Protein AF-A0A956CK91-F1 (afdb_monomer_lite)

Secondary structure (DSSP, 8-state):
-EEE--S--TTGGGT--------S-PPPTTTSEETTEEHHHHHHHTTTT-TT-S--EEE----

Structure (mmCIF, N/CA/C/O backbone):
data_AF-A0A956CK91-F1
#
_entry.id   AF-A0A956CK91-F1
#
loop_
_atom_site.group_PDB
_atom_site.id
_atom_site.type_symbol
_atom_site.label_atom_id
_atom_site.label_alt_id
_atom_site.label_comp_id
_atom_site.label_asym_id
_atom_site.label_entity_id
_atom_site.label_seq_id
_atom_site.pdbx_PDB_ins_code
_atom_site.Cartn_x
_atom_site.Cartn_y
_atom_site.Cartn_z
_atom_site.occupancy
_atom_site.B_iso_or_equiv
_atom_site.auth_seq_id
_atom_site.auth_comp_id
_atom_site.auth_asym_id
_atom_site.auth_atom_id
_atom_site.pdbx_PDB_model_num
ATOM 1 N N . MET A 1 1 ? -9.604 -3.292 3.957 1.00 89.56 1 MET A N 1
ATOM 2 C CA . MET A 1 1 ? -9.362 -2.611 2.664 1.00 89.56 1 MET A CA 1
ATOM 3 C C . MET A 1 1 ? -8.193 -3.283 1.958 1.00 89.56 1 MET A C 1
ATOM 5 O O . MET A 1 1 ? -7.239 -3.648 2.635 1.00 89.56 1 MET A O 1
ATOM 9 N N . ILE A 1 2 ? -8.254 -3.441 0.633 1.00 92.12 2 ILE A N 1
ATOM 10 C CA . ILE A 1 2 ? -7.156 -3.999 -0.171 1.00 92.12 2 ILE A CA 1
ATOM 11 C C . ILE A 1 2 ? -6.586 -2.904 -1.079 1.00 92.12 2 ILE A C 1
ATOM 13 O O . ILE A 1 2 ? -7.339 -2.235 -1.785 1.00 92.12 2 ILE A O 1
ATOM 17 N N . LEU A 1 3 ? -5.264 -2.742 -1.059 1.00 90.94 3 LEU A N 1
ATOM 18 C CA . LEU A 1 3 ? -4.491 -1.875 -1.946 1.00 90.94 3 LEU A CA 1
ATOM 19 C C . LEU A 1 3 ? -3.727 -2.751 -2.954 1.00 90.94 3 LEU A C 1
ATOM 21 O O . LEU A 1 3 ? -2.678 -3.302 -2.608 1.00 90.94 3 LEU A O 1
ATOM 25 N N . PRO A 1 4 ? -4.236 -2.928 -4.186 1.00 89.75 4 PRO A N 1
ATOM 26 C CA . PRO A 1 4 ? -3.541 -3.702 -5.206 1.00 89.75 4 PRO A CA 1
ATOM 27 C C . PRO A 1 4 ? -2.336 -2.919 -5.739 1.00 89.75 4 PRO A C 1
ATOM 29 O O . PRO A 1 4 ? -2.484 -1.831 -6.296 1.00 89.75 4 PRO A O 1
ATOM 32 N N . ALA A 1 5 ? -1.137 -3.482 -5.592 1.00 86.69 5 ALA A N 1
ATOM 33 C CA . ALA A 1 5 ? 0.112 -2.796 -5.910 1.00 86.69 5 ALA A CA 1
ATOM 34 C C . ALA A 1 5 ? 1.069 -3.604 -6.819 1.00 86.69 5 ALA A C 1
ATOM 36 O O . ALA A 1 5 ? 2.107 -3.090 -7.226 1.00 86.69 5 ALA A O 1
ATOM 37 N N . ALA A 1 6 ? 0.666 -4.802 -7.255 1.00 84.38 6 ALA A N 1
ATOM 38 C CA . ALA A 1 6 ? 1.433 -5.761 -8.067 1.00 84.38 6 ALA A CA 1
ATOM 39 C C . ALA A 1 6 ? 1.643 -5.404 -9.564 1.00 84.38 6 ALA A C 1
ATOM 41 O O . ALA A 1 6 ? 1.993 -6.255 -10.374 1.00 84.38 6 ALA A O 1
ATOM 42 N N . GLY A 1 7 ? 1.384 -4.162 -9.983 1.00 82.50 7 GLY A N 1
ATOM 43 C CA . GLY A 1 7 ? 1.504 -3.773 -11.399 1.00 82.50 7 GLY A CA 1
ATOM 44 C C . GLY A 1 7 ? 2.932 -3.382 -11.796 1.00 82.50 7 GLY A C 1
ATOM 45 O O . GLY A 1 7 ? 3.546 -2.601 -11.075 1.00 82.50 7 GLY A O 1
ATOM 46 N N . SER A 1 8 ? 3.375 -3.769 -12.997 1.00 76.12 8 SER A N 1
ATOM 47 C CA . SER A 1 8 ? 4.761 -3.702 -13.521 1.00 76.12 8 SER A CA 1
ATOM 48 C C . SER A 1 8 ? 5.497 -2.350 -13.528 1.00 76.12 8 SER A C 1
ATOM 50 O O . SER A 1 8 ? 6.674 -2.305 -13.860 1.00 76.12 8 SER A O 1
ATOM 52 N N . GLY A 1 9 ? 4.849 -1.225 -13.210 1.00 74.50 9 GLY A N 1
ATOM 53 C CA . GLY A 1 9 ? 5.547 0.053 -12.991 1.00 74.50 9 GLY A CA 1
ATOM 54 C C . GLY A 1 9 ? 6.284 0.648 -14.202 1.00 74.50 9 GLY A C 1
ATOM 55 O O . GLY A 1 9 ? 7.005 1.624 -14.034 1.00 74.50 9 GLY A O 1
ATOM 56 N N . THR A 1 10 ? 6.071 0.144 -15.422 1.00 77.25 10 THR A N 1
ATOM 57 C CA . THR A 1 10 ? 6.845 0.497 -16.638 1.00 77.25 10 THR A CA 1
ATOM 58 C C . THR A 1 10 ? 6.911 1.994 -16.956 1.00 77.25 10 THR A C 1
ATOM 60 O O . THR A 1 10 ? 7.876 2.467 -17.548 1.00 77.25 10 THR A O 1
ATOM 63 N N . ARG A 1 11 ? 5.902 2.766 -16.539 1.00 75.50 11 ARG A N 1
ATOM 64 C CA . ARG A 1 11 ? 5.858 4.229 -16.702 1.00 75.50 11 ARG A CA 1
ATOM 65 C C . ARG A 1 11 ? 6.755 4.981 -15.714 1.00 75.50 11 ARG A C 1
ATOM 67 O O . ARG A 1 11 ? 7.229 6.062 -16.040 1.00 75.50 11 ARG A O 1
ATOM 74 N N . PHE A 1 12 ? 7.003 4.409 -14.539 1.00 71.00 12 PHE A N 1
ATOM 75 C CA . PHE A 1 12 ? 7.817 5.017 -13.484 1.00 71.00 12 PHE A CA 1
ATOM 76 C C . PHE A 1 12 ? 9.318 4.865 -13.759 1.00 71.00 12 PHE A C 1
ATOM 78 O O . PHE A 1 12 ? 10.086 5.771 -13.448 1.00 71.00 12 PHE A O 1
ATOM 85 N N . ALA A 1 13 ? 9.721 3.794 -14.453 1.00 63.31 13 ALA A N 1
ATOM 86 C CA . ALA A 1 13 ? 11.108 3.559 -14.866 1.00 63.31 13 ALA A CA 1
ATOM 87 C C . ALA A 1 13 ? 11.670 4.632 -15.824 1.00 63.31 13 ALA A C 1
ATOM 89 O O . ALA A 1 13 ? 12.880 4.771 -15.963 1.00 63.31 13 ALA A O 1
ATOM 90 N N . ARG A 1 14 ? 10.806 5.405 -16.497 1.00 59.12 14 ARG A N 1
ATOM 91 C CA . ARG A 1 14 ? 11.208 6.377 -17.529 1.00 59.12 14 ARG A CA 1
ATOM 92 C C . ARG A 1 14 ? 11.496 7.784 -16.985 1.00 59.12 14 ARG A C 1
ATOM 94 O O . ARG A 1 14 ? 12.065 8.594 -17.708 1.00 59.12 14 ARG A O 1
ATOM 101 N N . GLY A 1 15 ? 11.082 8.081 -15.749 1.00 52.50 15 GLY A N 1
ATOM 102 C CA . GLY A 1 15 ? 11.201 9.410 -15.131 1.00 52.50 15 GLY A CA 1
ATOM 103 C C . GLY A 1 15 ? 12.336 9.550 -14.113 1.00 52.50 15 GLY A C 1
ATOM 104 O O . GLY A 1 15 ? 12.705 10.668 -13.760 1.00 52.50 15 GLY A O 1
ATOM 105 N N . SER A 1 16 ? 12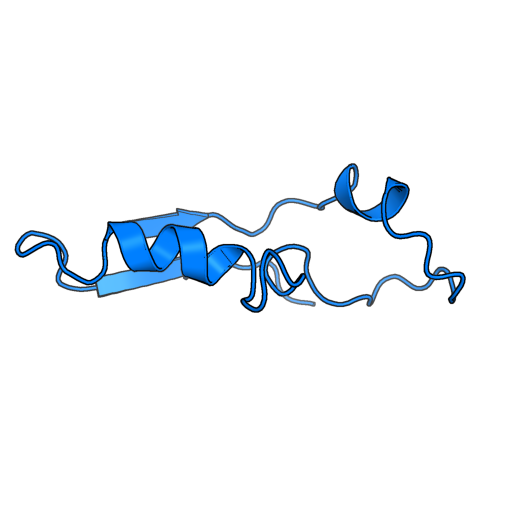.913 8.445 -13.636 1.00 53.50 16 SER A N 1
ATOM 106 C CA . SER A 1 16 ? 14.034 8.492 -12.700 1.00 53.50 16 SER A CA 1
ATOM 107 C C . SER A 1 16 ? 15.336 8.702 -13.470 1.00 53.50 16 SER A C 1
ATOM 109 O O . SER A 1 16 ? 15.949 7.745 -13.931 1.00 53.50 16 SER A O 1
ATOM 111 N N . GLY A 1 17 ? 15.800 9.949 -13.571 1.00 49.94 17 GLY A N 1
ATOM 112 C CA . GLY A 1 17 ? 17.126 10.315 -14.098 1.00 49.94 17 GLY A CA 1
ATOM 113 C C . GLY A 1 17 ? 18.320 9.772 -13.290 1.00 49.94 17 GLY A C 1
ATOM 114 O O . GLY A 1 17 ? 19.415 10.321 -13.366 1.00 49.94 17 GLY A O 1
ATOM 115 N N . ARG A 1 18 ? 18.134 8.707 -12.499 1.00 48.66 18 ARG A N 1
ATOM 116 C CA . ARG A 1 18 ? 19.222 7.939 -11.899 1.00 48.66 18 ARG A CA 1
ATOM 117 C C . ARG A 1 18 ? 19.729 6.959 -12.950 1.00 48.66 18 ARG A C 1
ATOM 119 O O . ARG A 1 18 ? 19.179 5.879 -13.136 1.00 48.66 18 ARG A O 1
ATOM 126 N N . SER A 1 19 ? 20.778 7.383 -13.650 1.00 47.88 19 SER A N 1
ATOM 127 C CA . SER A 1 19 ? 21.673 6.490 -14.381 1.00 47.88 19 SE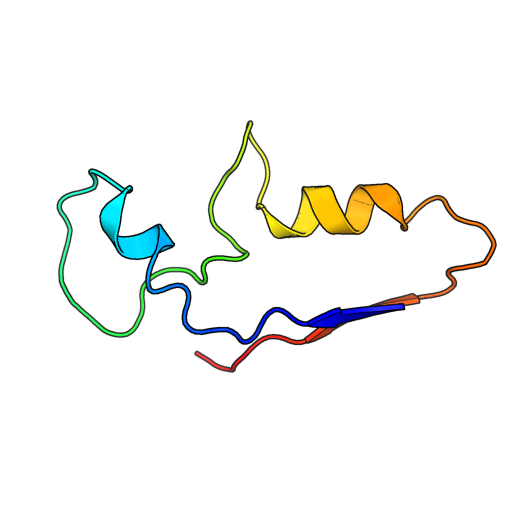R A CA 1
ATOM 128 C C . SER A 1 19 ? 22.167 5.410 -13.415 1.00 47.88 19 SER A C 1
ATOM 130 O O . SER A 1 19 ? 22.823 5.726 -12.424 1.00 47.88 19 SER A O 1
ATOM 132 N N . GLY A 1 20 ? 21.787 4.155 -13.649 1.00 40.94 20 GLY A N 1
ATOM 133 C CA . GLY A 1 20 ? 22.144 3.059 -12.755 1.00 40.94 20 GLY A CA 1
ATOM 134 C C . GLY A 1 20 ? 21.450 1.749 -13.095 1.00 40.94 20 GLY A C 1
ATOM 135 O O . GLY A 1 20 ? 20.514 1.364 -12.413 1.00 40.94 20 GLY A O 1
ATOM 136 N N . SER A 1 21 ? 21.977 1.074 -14.118 1.00 37.41 21 SER A N 1
ATOM 137 C CA . SER A 1 21 ? 21.864 -0.365 -14.388 1.00 37.41 21 SER A CA 1
ATOM 138 C C . SER A 1 21 ? 20.469 -0.947 -14.648 1.00 37.41 21 SER A C 1
ATOM 140 O O . SER A 1 21 ? 19.646 -1.136 -13.756 1.00 37.41 21 SER A O 1
ATOM 142 N N . GLY A 1 22 ? 20.254 -1.344 -15.904 1.00 44.12 22 GLY A N 1
ATOM 143 C CA . GLY A 1 22 ? 19.227 -2.309 -16.260 1.00 44.12 22 GLY A CA 1
ATOM 144 C C . GLY A 1 22 ? 19.510 -3.657 -15.606 1.00 44.12 22 GLY A C 1
ATOM 145 O O . GLY A 1 22 ? 20.329 -4.419 -16.103 1.00 44.12 22 GLY A O 1
ATOM 146 N N . LEU A 1 23 ? 18.804 -3.953 -14.521 1.00 39.38 23 LEU A N 1
ATOM 147 C CA . LEU A 1 23 ? 18.594 -5.296 -13.995 1.00 39.38 23 LEU A CA 1
ATOM 148 C C . LEU A 1 23 ? 17.162 -5.362 -13.460 1.00 39.38 23 LEU A C 1
ATOM 150 O O . LEU A 1 23 ? 16.662 -4.413 -12.859 1.00 39.38 23 LEU A O 1
ATOM 154 N N . ALA A 1 24 ? 16.499 -6.481 -13.717 1.00 43.09 24 ALA A N 1
ATOM 155 C CA . ALA A 1 24 ? 15.161 -6.820 -13.254 1.00 43.09 24 ALA A CA 1
ATOM 156 C C . ALA A 1 24 ? 15.108 -7.003 -11.718 1.00 43.09 24 ALA A C 1
ATOM 158 O O . ALA A 1 24 ? 14.908 -8.110 -11.2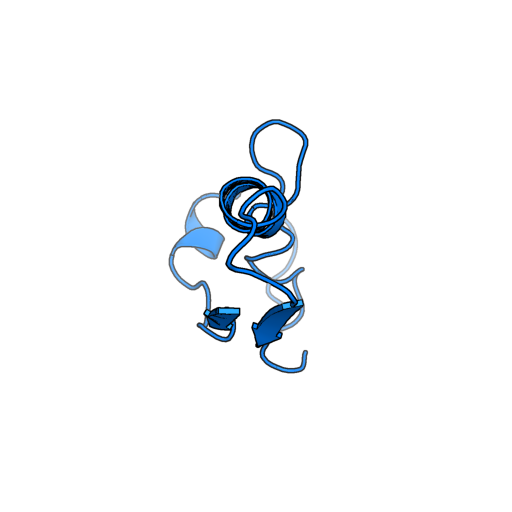40 1.00 43.09 24 ALA A O 1
ATOM 159 N N . GLY A 1 25 ? 15.343 -5.931 -10.955 1.00 46.44 25 GLY A N 1
ATOM 160 C CA . GLY A 1 25 ? 15.433 -5.968 -9.488 1.00 46.44 25 GLY A CA 1
ATOM 161 C C . GLY A 1 25 ? 15.618 -4.595 -8.830 1.00 46.44 25 GLY A C 1
ATOM 162 O O . GLY A 1 25 ? 16.278 -4.486 -7.801 1.00 46.44 25 GLY A O 1
ATOM 163 N N . GLY A 1 26 ? 15.114 -3.522 -9.452 1.00 53.19 26 GLY A N 1
ATOM 164 C CA . GLY A 1 26 ? 15.051 -2.202 -8.810 1.00 53.19 26 GLY A CA 1
ATOM 165 C C . GLY A 1 26 ? 13.923 -2.133 -7.767 1.00 53.19 26 GLY A C 1
ATOM 166 O O . GLY A 1 26 ? 12.972 -2.905 -7.885 1.00 53.19 26 GLY A O 1
ATOM 167 N N . PRO A 1 27 ? 13.990 -1.212 -6.782 1.00 60.91 27 PRO A N 1
ATOM 168 C CA . PRO A 1 27 ? 12.970 -1.093 -5.739 1.00 60.91 27 PRO A CA 1
ATOM 169 C C . PRO A 1 27 ? 11.584 -0.917 -6.361 1.00 60.91 27 PRO A C 1
ATOM 171 O O . PRO A 1 27 ? 11.413 -0.175 -7.338 1.00 60.91 27 PRO A O 1
ATOM 174 N N . SER A 1 28 ? 10.599 -1.623 -5.808 1.00 73.94 28 SER A N 1
ATOM 175 C CA . SER A 1 28 ? 9.241 -1.651 -6.342 1.00 73.94 28 SER A CA 1
ATOM 176 C C . SER A 1 28 ? 8.681 -0.230 -6.426 1.00 73.94 28 SER A C 1
ATOM 178 O O . SER A 1 28 ? 8.931 0.607 -5.558 1.00 73.94 28 SER A O 1
ATOM 180 N N . LYS A 1 29 ? 7.869 0.079 -7.450 1.00 81.06 29 LYS A N 1
ATOM 181 C CA . LYS A 1 29 ? 7.298 1.435 -7.653 1.00 81.06 29 LYS A CA 1
ATOM 182 C C . LYS A 1 29 ? 6.595 1.990 -6.406 1.00 81.06 29 LYS A C 1
ATOM 184 O O . LYS A 1 29 ? 6.429 3.196 -6.261 1.00 81.06 29 LYS A O 1
ATOM 189 N N . ILE A 1 30 ? 6.109 1.090 -5.555 1.00 86.06 30 ILE A N 1
ATOM 190 C CA . ILE A 1 30 ? 5.370 1.407 -4.338 1.00 86.06 30 ILE A CA 1
ATOM 191 C C . ILE A 1 30 ? 6.302 2.027 -3.288 1.00 86.06 30 ILE A C 1
ATOM 193 O O . ILE A 1 30 ? 5.864 2.883 -2.525 1.00 86.06 30 ILE A O 1
ATOM 197 N N . GLU A 1 31 ? 7.576 1.633 -3.300 1.00 87.56 31 GLU A N 1
ATOM 198 C CA . GLU A 1 31 ? 8.640 2.046 -2.381 1.00 87.56 31 GLU A CA 1
ATOM 199 C C . GLU A 1 31 ? 9.340 3.328 -2.836 1.00 87.56 31 GLU A C 1
ATOM 201 O O . GLU A 1 31 ? 10.076 3.936 -2.062 1.00 87.56 31 GLU A O 1
ATOM 206 N N . MET A 1 32 ? 9.098 3.768 -4.076 1.00 86.12 32 MET A N 1
ATOM 207 C CA . MET A 1 32 ? 9.615 5.037 -4.575 1.00 86.12 32 MET A CA 1
ATOM 208 C C . MET A 1 32 ? 9.182 6.187 -3.667 1.00 86.12 32 MET A C 1
ATOM 210 O O . MET A 1 32 ? 8.032 6.260 -3.234 1.00 86.12 32 MET A O 1
ATOM 214 N N . GLU A 1 33 ? 10.102 7.109 -3.407 1.00 88.88 33 GLU A N 1
ATOM 215 C CA . GLU A 1 33 ? 9.839 8.259 -2.552 1.00 88.88 33 GLU A CA 1
ATOM 216 C C . GLU A 1 33 ? 9.059 9.347 -3.306 1.00 88.88 33 GLU A C 1
ATOM 218 O O . GLU A 1 33 ? 9.436 9.773 -4.399 1.00 88.88 33 GLU A O 1
ATOM 223 N N . LEU A 1 34 ? 7.976 9.818 -2.696 1.00 85.81 34 LEU A N 1
ATOM 224 C CA . LEU A 1 34 ? 7.170 10.953 -3.118 1.00 85.81 34 LEU A CA 1
ATOM 225 C C . LEU A 1 34 ? 7.026 11.900 -1.925 1.00 85.81 34 LEU A C 1
ATOM 227 O O . LEU A 1 34 ? 6.480 11.515 -0.894 1.00 85.81 34 LEU A O 1
ATOM 231 N N . ALA A 1 35 ? 7.517 13.134 -2.054 1.00 90.25 35 ALA A N 1
ATOM 232 C CA . ALA A 1 35 ? 7.450 14.146 -0.994 1.00 90.25 35 ALA A CA 1
ATOM 233 C C . ALA A 1 35 ? 7.942 13.637 0.385 1.00 90.25 35 ALA A C 1
ATOM 235 O O . ALA A 1 35 ? 7.287 13.853 1.404 1.00 90.25 35 ALA A O 1
ATOM 236 N N . GLY A 1 36 ? 9.077 12.926 0.418 1.00 90.69 36 GLY A N 1
ATOM 237 C CA . GLY A 1 36 ? 9.687 12.440 1.662 1.00 90.69 36 GLY A CA 1
ATOM 238 C C . GLY A 1 36 ? 9.101 11.144 2.231 1.00 90.69 36 GLY A C 1
ATOM 239 O O . GLY A 1 36 ? 9.481 10.749 3.331 1.00 90.69 36 GLY A O 1
ATOM 240 N N . LYS A 1 37 ? 8.164 10.479 1.536 1.00 90.94 37 LYS A N 1
ATOM 241 C CA . LYS A 1 37 ? 7.569 9.197 1.963 1.00 90.94 37 LYS A CA 1
ATOM 242 C C . LYS A 1 37 ? 7.374 8.240 0.781 1.00 90.94 37 LYS A C 1
ATOM 244 O O . LYS A 1 37 ? 7.062 8.709 -0.312 1.00 90.94 37 LYS A O 1
ATOM 249 N N . PRO A 1 38 ? 7.469 6.913 0.976 1.00 90.81 38 PRO A N 1
ATOM 250 C CA . PRO A 1 38 ? 7.059 5.931 -0.025 1.00 90.81 38 PRO A CA 1
ATOM 251 C C . PRO A 1 38 ? 5.657 6.191 -0.593 1.00 90.81 38 PRO A C 1
ATOM 253 O O . PRO A 1 38 ? 4.721 6.475 0.159 1.00 90.81 38 PRO A O 1
ATOM 256 N N . VAL A 1 39 ? 5.494 6.048 -1.911 1.00 89.00 39 VAL A N 1
ATOM 257 C CA . VAL A 1 39 ? 4.231 6.300 -2.631 1.00 89.00 39 VAL A CA 1
ATOM 258 C C . VAL A 1 39 ? 3.046 5.574 -1.990 1.00 89.00 39 VAL A C 1
ATOM 260 O O . VAL A 1 39 ? 1.975 6.165 -1.846 1.00 89.00 39 VAL A O 1
ATOM 263 N N . PHE A 1 40 ? 3.210 4.315 -1.569 1.00 90.44 40 PHE A N 1
ATOM 264 C CA . PHE A 1 40 ? 2.096 3.558 -0.987 1.00 90.44 40 PHE A CA 1
ATOM 265 C C . PHE A 1 40 ? 1.588 4.146 0.338 1.00 90.44 40 PHE A C 1
ATOM 267 O O . PHE A 1 40 ? 0.399 4.018 0.633 1.00 90.44 40 PHE A O 1
ATOM 274 N N . LEU A 1 41 ? 2.444 4.813 1.122 1.00 93.00 41 LEU A N 1
ATOM 275 C CA . LEU A 1 41 ? 2.038 5.392 2.406 1.00 93.00 41 LEU A CA 1
ATOM 276 C C . LEU A 1 41 ? 1.051 6.541 2.227 1.00 93.00 41 LEU A C 1
ATOM 278 O O . LEU A 1 41 ? 0.120 6.653 3.017 1.00 93.00 41 LEU A O 1
ATOM 282 N N . HIS A 1 42 ? 1.174 7.326 1.156 1.00 92.00 42 HIS A N 1
ATOM 283 C CA . HIS A 1 42 ? 0.191 8.367 0.831 1.00 92.00 42 HIS A CA 1
ATOM 284 C C . HIS A 1 42 ? -1.210 7.779 0.624 1.00 92.00 42 HIS A C 1
ATOM 286 O O . HIS A 1 42 ? -2.208 8.348 1.070 1.00 92.00 42 HIS A O 1
ATOM 292 N N . ALA A 1 43 ? -1.294 6.601 -0.003 1.00 91.25 43 ALA A N 1
ATOM 293 C CA . ALA A 1 43 ? -2.560 5.892 -0.148 1.00 91.25 43 ALA A CA 1
ATOM 294 C C . ALA A 1 43 ? -3.059 5.366 1.206 1.00 91.25 43 ALA A C 1
ATOM 296 O O . ALA A 1 43 ? -4.222 5.569 1.537 1.00 91.25 43 ALA A O 1
ATOM 297 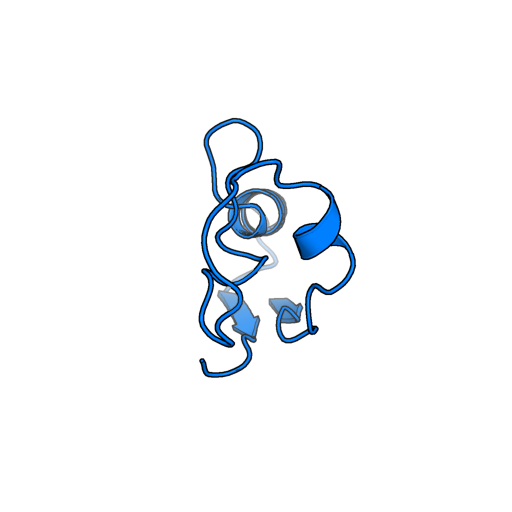N N . VAL A 1 44 ? -2.193 4.740 2.012 1.00 94.00 44 VAL A N 1
ATOM 298 C CA . VAL A 1 44 ? -2.550 4.195 3.338 1.00 94.00 44 VAL A CA 1
ATOM 299 C C . VAL A 1 44 ? -3.066 5.280 4.289 1.00 94.00 44 VAL A C 1
ATOM 301 O O . VAL A 1 44 ? -4.062 5.062 4.982 1.00 94.00 44 VAL A O 1
ATOM 304 N N . GLU A 1 45 ? -2.440 6.458 4.307 1.00 93.94 45 GLU A N 1
ATOM 305 C CA . GLU A 1 45 ? -2.804 7.573 5.193 1.00 93.94 45 GLU A CA 1
ATOM 306 C C . GLU A 1 45 ? -4.264 8.019 5.026 1.00 93.94 45 GLU A C 1
ATOM 308 O O . GLU A 1 45 ? -4.906 8.402 6.005 1.00 93.94 45 GLU A O 1
ATOM 313 N N . SER A 1 46 ? -4.827 7.877 3.822 1.00 91.12 46 SER A N 1
ATOM 314 C CA . SER A 1 46 ? -6.232 8.208 3.542 1.00 91.12 46 SER A CA 1
ATOM 315 C C . SER A 1 46 ? -7.233 7.270 4.232 1.00 91.12 46 SER A C 1
ATOM 317 O O . SER A 1 46 ? -8.401 7.622 4.399 1.00 91.12 46 SER A O 1
ATOM 319 N N . PHE A 1 47 ? -6.802 6.069 4.631 1.00 93.44 47 PHE A N 1
ATOM 320 C CA . PHE A 1 47 ? -7.686 5.032 5.169 1.00 93.44 47 PHE A CA 1
ATOM 321 C C . PHE A 1 47 ? -7.364 4.635 6.607 1.00 93.44 47 PHE A C 1
ATOM 323 O O . PHE A 1 47 ? -8.244 4.133 7.295 1.00 93.44 47 PHE A O 1
ATOM 330 N N . ILE A 1 48 ? -6.155 4.902 7.104 1.00 92.00 48 ILE A N 1
ATOM 331 C CA . ILE A 1 48 ? -5.728 4.452 8.439 1.00 92.00 48 ILE A CA 1
ATOM 332 C C . ILE A 1 48 ? -6.536 5.065 9.597 1.00 92.00 48 ILE A C 1
ATOM 334 O O . ILE A 1 48 ? -6.615 4.479 10.670 1.00 92.00 48 ILE A O 1
ATOM 338 N N . ARG A 1 49 ? -7.148 6.240 9.397 1.00 91.12 49 ARG A N 1
ATOM 339 C CA . ARG A 1 49 ? -7.961 6.932 10.419 1.00 91.12 49 ARG A CA 1
ATOM 340 C C . ARG A 1 49 ? -9.464 6.694 10.276 1.00 91.12 49 ARG A C 1
ATOM 342 O O . ARG A 1 49 ? -10.249 7.271 11.023 1.00 91.12 49 ARG A O 1
ATOM 349 N N . ARG A 1 50 ? -9.879 5.896 9.295 1.00 94.94 50 ARG A N 1
ATOM 350 C CA . ARG A 1 50 ? -11.288 5.627 9.029 1.00 94.94 50 ARG A CA 1
ATOM 351 C C . ARG A 1 50 ? -11.806 4.544 9.971 1.00 94.94 50 ARG A C 1
ATOM 353 O O . ARG A 1 50 ? -11.286 3.435 9.976 1.00 94.94 50 ARG A O 1
ATOM 360 N N . ALA A 1 51 ? -12.853 4.855 10.735 1.00 94.50 51 ALA A N 1
ATOM 361 C CA . ALA A 1 51 ? -13.434 3.929 11.712 1.00 94.50 51 ALA A CA 1
ATOM 362 C C . ALA A 1 51 ? -14.007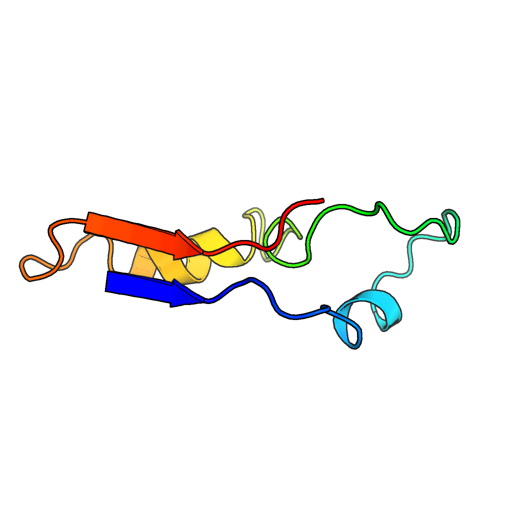 2.647 11.075 1.00 94.50 51 ALA A C 1
ATOM 364 O O . ALA A 1 51 ? -14.074 1.611 11.729 1.00 94.50 51 ALA A O 1
ATOM 365 N N . ASP A 1 52 ? -14.388 2.700 9.796 1.00 96.06 52 ASP A N 1
ATOM 366 C CA . ASP A 1 52 ? -14.877 1.556 9.022 1.00 96.06 52 ASP A CA 1
ATOM 367 C C . ASP A 1 52 ? -13.752 0.675 8.440 1.00 96.06 52 ASP A C 1
ATOM 369 O O . ASP A 1 52 ? -14.023 -0.344 7.804 1.00 96.06 52 ASP A O 1
ATOM 373 N N . VAL A 1 53 ? -12.478 1.025 8.659 1.00 95.56 53 VAL A N 1
ATOM 374 C CA . VAL A 1 53 ? -11.317 0.280 8.157 1.00 95.56 53 VAL A CA 1
ATOM 375 C C . VAL A 1 53 ? -10.539 -0.334 9.322 1.00 95.56 53 VAL A C 1
ATOM 377 O O . VAL A 1 53 ? -9.657 0.290 9.898 1.00 95.56 53 VAL A O 1
ATOM 380 N N . GLY A 1 54 ? -10.821 -1.602 9.635 1.00 94.62 54 GLY A N 1
ATOM 381 C CA . GLY A 1 54 ? -10.090 -2.345 10.675 1.00 94.62 54 GLY A CA 1
ATOM 382 C C . GLY A 1 54 ? -8.722 -2.891 10.239 1.00 94.62 54 GLY A C 1
ATOM 383 O O . GLY A 1 54 ? -7.886 -3.203 11.080 1.00 94.62 54 GLY A O 1
ATOM 384 N N . GLN A 1 55 ? -8.480 -3.020 8.928 1.00 94.75 55 GLN A N 1
ATOM 385 C CA . GLN A 1 55 ? -7.225 -3.540 8.375 1.00 94.75 55 GLN A CA 1
ATOM 386 C C . GLN A 1 55 ? -6.972 -3.011 6.957 1.00 94.75 55 GLN A C 1
ATOM 388 O O . GLN A 1 55 ? -7.895 -2.920 6.134 1.00 94.75 55 GLN A O 1
ATOM 393 N N . VAL A 1 56 ? -5.704 -2.731 6.648 1.00 94.69 56 VAL A N 1
ATOM 394 C CA . VAL A 1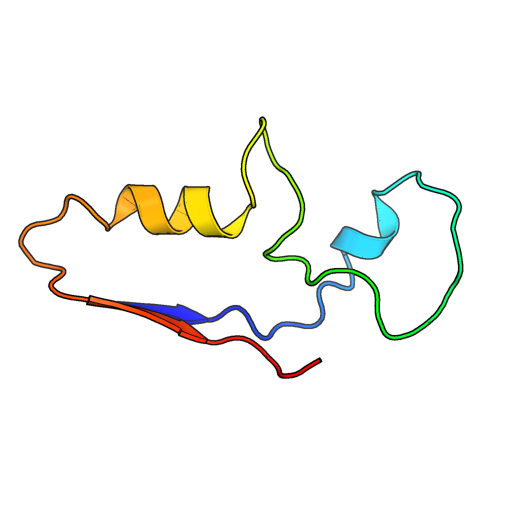 56 ? -5.214 -2.410 5.301 1.00 94.69 56 VAL A CA 1
ATOM 395 C C . VAL A 1 56 ? -4.259 -3.514 4.849 1.00 94.69 56 VAL A C 1
ATOM 397 O O . VAL A 1 56 ? -3.274 -3.793 5.523 1.00 94.69 56 VAL A O 1
ATOM 400 N N . ILE A 1 57 ? -4.560 -4.147 3.715 1.00 94.19 57 ILE A N 1
ATOM 401 C CA . ILE A 1 57 ? -3.730 -5.191 3.101 1.00 94.19 57 ILE A CA 1
ATOM 402 C C . ILE A 1 57 ? -3.143 -4.626 1.809 1.00 94.19 57 ILE A C 1
ATOM 404 O O . ILE A 1 57 ? -3.894 -4.257 0.905 1.00 94.19 57 ILE A O 1
ATOM 408 N N . VAL A 1 58 ? -1.816 -4.564 1.711 1.00 91.81 58 VAL A N 1
ATOM 409 C CA . VAL A 1 58 ? -1.108 -4.151 0.491 1.00 91.81 58 VAL A CA 1
ATOM 410 C C . VAL A 1 58 ? -0.686 -5.407 -0.263 1.00 91.81 58 VAL A C 1
ATOM 412 O O . VAL A 1 58 ? 0.157 -6.163 0.211 1.00 91.81 58 VAL A O 1
ATOM 415 N N . ALA A 1 59 ? -1.295 -5.652 -1.422 1.00 91.44 59 ALA A N 1
ATOM 416 C CA . ALA A 1 59 ? -0.995 -6.820 -2.244 1.00 91.44 59 ALA A CA 1
ATOM 417 C C . ALA A 1 59 ? 0.106 -6.472 -3.253 1.00 91.44 59 ALA A C 1
ATOM 419 O O . ALA A 1 59 ? -0.138 -5.745 -4.223 1.00 91.44 59 ALA A O 1
ATOM 420 N N . VAL A 1 60 ? 1.311 -6.978 -3.007 1.00 88.06 60 VAL A N 1
ATOM 421 C CA . VAL A 1 60 ? 2.507 -6.738 -3.824 1.00 88.06 60 VAL A CA 1
ATOM 422 C C . VAL A 1 60 ? 2.836 -7.963 -4.675 1.00 88.06 60 VAL A C 1
ATOM 424 O O . VAL A 1 60 ? 2.466 -9.083 -4.322 1.00 88.06 60 VAL A O 1
ATOM 427 N N . ALA A 1 61 ? 3.493 -7.746 -5.814 1.00 83.06 61 ALA A N 1
ATOM 428 C CA . ALA A 1 61 ? 4.133 -8.844 -6.528 1.00 83.06 61 ALA A CA 1
ATOM 429 C C . ALA A 1 61 ? 5.400 -9.244 -5.751 1.00 83.06 61 ALA A C 1
ATOM 431 O O . ALA A 1 61 ? 6.028 -8.351 -5.182 1.00 83.06 61 ALA A O 1
ATOM 432 N N . PRO A 1 62 ? 5.751 -10.538 -5.695 1.00 72.88 62 PRO A N 1
ATOM 433 C CA . PRO A 1 62 ? 7.060 -10.945 -5.204 1.00 72.88 62 PRO A CA 1
ATOM 434 C C . PRO A 1 62 ? 8.150 -10.392 -6.130 1.00 72.88 62 PRO A C 1
ATOM 436 O O . PRO A 1 62 ? 7.929 -10.302 -7.343 1.00 72.88 62 PRO A O 1
ATOM 439 N N . ASP A 1 63 ? 9.284 -10.025 -5.537 1.00 64.31 63 ASP A N 1
ATOM 440 C CA . ASP A 1 63 ? 10.492 -9.615 -6.258 1.00 64.31 63 ASP A CA 1
ATOM 441 C C . ASP A 1 63 ? 11.211 -10.816 -6.894 1.00 64.31 63 ASP A C 1
ATOM 443 O O . ASP A 1 63 ? 11.211 -11.912 -6.279 1.00 64.31 63 ASP A O 1
#

Foldseek 3Di:
DEAEQADPCVVVVVPPPPPDDDDPDDPRQQQDDDPRGRNVVVVVVVPVPPPPDPDYHYHYDDD

Sequence (63 aa):
MILPAAGSGTRFARGSGRSGSGLAGGPSKIEMELAGKPVFLHAVESFIRRADVGQVIVAVAPD

Radius of gyration: 13.76 Å; chains: 1; bounding box: 37×25×29 Å

pLDDT: mean 78.49, std 17.92, range [37.41, 96.06]